Protein AF-A0ABD2B936-F1 (afdb_monomer_lite)

pLDDT: mean 92.23, std 8.76, range [55.72, 98.31]

Structure (mmCIF, N/CA/C/O backbone):
data_AF-A0ABD2B936-F1
#
_entry.id   AF-A0ABD2B936-F1
#
loop_
_atom_site.group_PDB
_atom_site.id
_atom_site.type_symbol
_atom_site.label_atom_id
_atom_site.label_alt_id
_atom_site.label_comp_id
_atom_site.label_asym_id
_atom_site.label_entity_id
_atom_site.label_seq_id
_atom_site.pdbx_PDB_ins_code
_atom_site.Cartn_x
_atom_site.Cartn_y
_atom_site.Cartn_z
_atom_site.occupancy
_atom_site.B_iso_or_equiv
_atom_site.auth_seq_id
_atom_site.auth_comp_id
_atom_site.auth_asym_id
_atom_site.auth_atom_id
_atom_site.pdbx_PDB_model_num
ATOM 1 N N . MET A 1 1 ? 7.024 -5.440 16.499 1.00 62.81 1 MET A N 1
ATOM 2 C CA . MET A 1 1 ? 6.257 -4.195 16.262 1.00 62.81 1 MET A CA 1
ATOM 3 C C . MET A 1 1 ? 5.112 -4.120 17.272 1.00 62.81 1 MET A C 1
ATOM 5 O O . MET A 1 1 ? 4.699 -5.176 17.740 1.00 62.81 1 MET A O 1
ATOM 9 N N . SER A 1 2 ? 4.595 -2.941 17.637 1.00 79.88 2 SER A N 1
ATOM 10 C CA . SER A 1 2 ? 3.359 -2.889 18.438 1.00 79.88 2 SER A CA 1
ATOM 11 C C . SER A 1 2 ? 2.179 -3.418 17.610 1.00 79.88 2 SER A C 1
ATOM 13 O O . SER A 1 2 ? 2.121 -3.187 16.403 1.00 79.88 2 SER A O 1
ATOM 15 N N . ASN A 1 3 ? 1.239 -4.125 18.247 1.00 83.62 3 ASN A N 1
ATOM 16 C CA . ASN A 1 3 ? 0.087 -4.718 17.550 1.00 83.62 3 ASN A CA 1
ATOM 17 C C . ASN A 1 3 ? -0.750 -3.646 16.823 1.00 83.62 3 ASN A C 1
ATOM 19 O O . ASN A 1 3 ? -1.200 -3.847 15.704 1.00 83.62 3 ASN A O 1
ATOM 23 N N . VAL A 1 4 ? -0.849 -2.452 17.416 1.00 88.62 4 VAL A N 1
ATOM 24 C CA . VAL A 1 4 ? -1.518 -1.296 16.805 1.00 88.62 4 VAL A CA 1
ATOM 25 C C . VAL A 1 4 ? -0.880 -0.902 15.471 1.00 88.62 4 VAL A C 1
ATOM 27 O O . VAL A 1 4 ? -1.599 -0.692 14.505 1.00 88.62 4 VAL A O 1
ATOM 30 N N . LEU A 1 5 ? 0.454 -0.836 15.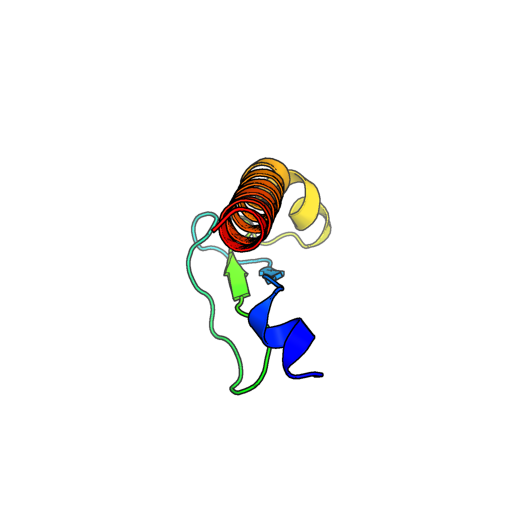376 1.00 88.12 5 LEU A N 1
ATOM 31 C CA . LEU A 1 5 ? 1.120 -0.459 14.122 1.00 88.12 5 LEU A CA 1
ATOM 32 C C . LEU A 1 5 ? 0.903 -1.504 13.022 1.00 88.12 5 LEU A C 1
ATOM 34 O O . LEU A 1 5 ? 0.706 -1.144 11.868 1.00 88.12 5 LEU A O 1
ATOM 38 N N . ILE A 1 6 ? 0.875 -2.791 13.377 1.00 90.94 6 ILE A N 1
ATOM 39 C CA . ILE A 1 6 ? 0.617 -3.873 12.415 1.00 90.94 6 ILE A CA 1
ATOM 40 C C . ILE A 1 6 ? -0.788 -3.743 11.812 1.00 90.94 6 ILE A C 1
ATOM 42 O O . ILE A 1 6 ? -0.963 -3.971 10.619 1.00 90.94 6 ILE A O 1
ATOM 46 N N . THR A 1 7 ? -1.788 -3.357 12.609 1.00 87.81 7 THR A N 1
ATOM 47 C CA . THR A 1 7 ? -3.187 -3.320 12.157 1.00 87.81 7 THR A CA 1
ATOM 48 C C . THR A 1 7 ? -3.571 -2.048 11.409 1.00 87.81 7 THR A C 1
ATOM 50 O O . THR A 1 7 ? -4.529 -2.085 10.632 1.00 87.81 7 THR A O 1
ATOM 53 N N . ILE A 1 8 ? -2.860 -0.933 11.613 1.00 91.50 8 ILE A N 1
ATOM 54 C CA . ILE A 1 8 ? -3.205 0.368 11.009 1.00 91.50 8 ILE A CA 1
ATOM 55 C C . ILE A 1 8 ? -2.292 0.786 9.855 1.00 91.50 8 ILE A C 1
ATOM 57 O O . ILE A 1 8 ? -2.634 1.720 9.133 1.00 91.50 8 ILE A O 1
ATOM 61 N N . SER A 1 9 ? -1.144 0.135 9.669 1.00 94.69 9 SER A N 1
ATOM 62 C CA . SER A 1 9 ? -0.150 0.528 8.667 1.00 94.69 9 SER A CA 1
ATOM 63 C C . SER A 1 9 ? -0.153 -0.383 7.439 1.00 94.69 9 SER A C 1
ATOM 65 O O . SER A 1 9 ? -0.665 -1.498 7.463 1.00 94.69 9 SER A O 1
ATOM 67 N N . LYS A 1 10 ? 0.442 0.116 6.356 1.00 96.50 10 LYS A N 1
ATOM 68 C CA . LYS A 1 10 ? 0.743 -0.617 5.125 1.00 96.50 10 LYS A CA 1
ATOM 69 C C . LYS A 1 10 ? 2.108 -0.158 4.622 1.00 96.50 10 LYS A C 1
ATOM 71 O O . LYS A 1 10 ? 2.444 1.017 4.762 1.00 96.50 10 LYS A O 1
ATOM 76 N N . ASN A 1 11 ? 2.901 -1.082 4.095 1.00 96.75 11 ASN A N 1
ATOM 77 C CA . ASN A 1 11 ? 4.261 -0.822 3.638 1.00 96.75 11 ASN A CA 1
ATOM 78 C C . ASN A 1 11 ? 4.371 -1.049 2.125 1.00 96.75 11 ASN A C 1
ATOM 80 O O . ASN A 1 11 ? 4.211 -2.175 1.658 1.00 96.75 11 ASN A O 1
ATOM 84 N N . TRP A 1 12 ? 4.667 0.008 1.369 1.00 98.06 12 TRP A N 1
ATOM 85 C CA . TRP A 1 12 ? 4.951 -0.080 -0.063 1.00 98.06 12 TRP A CA 1
ATOM 86 C C . TRP A 1 12 ? 6.452 -0.270 -0.267 1.00 98.06 12 TRP A C 1
ATOM 88 O O . TRP A 1 12 ? 7.246 0.587 0.114 1.00 98.06 12 TRP A O 1
ATOM 98 N N . VAL A 1 13 ? 6.837 -1.399 -0.858 1.00 97.06 13 VAL A N 1
ATOM 99 C CA . VAL A 1 13 ? 8.238 -1.807 -1.028 1.00 97.06 13 VAL A CA 1
ATOM 100 C C . VAL A 1 13 ? 8.608 -1.945 -2.500 1.00 97.06 13 VAL A C 1
ATOM 102 O O . VAL A 1 13 ? 7.754 -2.226 -3.342 1.00 97.06 13 VAL A O 1
ATOM 105 N N . CYS A 1 14 ? 9.899 -1.818 -2.809 1.00 96.62 14 CYS A N 1
ATOM 106 C CA . CYS A 1 14 ? 10.410 -2.105 -4.145 1.00 96.62 14 CYS A CA 1
ATOM 107 C C . CYS A 1 14 ? 10.102 -3.549 -4.531 1.00 96.62 14 CYS A C 1
ATOM 109 O O . CYS A 1 14 ? 10.468 -4.489 -3.821 1.00 96.62 14 CYS A O 1
ATOM 111 N N . SER A 1 15 ? 9.467 -3.730 -5.677 1.00 97.00 15 SER A N 1
ATOM 112 C CA . SER A 1 15 ? 9.210 -5.030 -6.270 1.00 97.00 15 SER A CA 1
ATOM 113 C C . SER A 1 15 ? 8.984 -4.857 -7.768 1.00 97.00 15 SER A C 1
ATOM 115 O O . SER A 1 15 ? 8.510 -3.832 -8.246 1.00 97.00 15 SER A O 1
ATOM 117 N N . ASP A 1 16 ? 9.337 -5.893 -8.510 1.00 96.56 16 ASP A N 1
ATOM 118 C CA . ASP A 1 16 ? 9.045 -6.078 -9.930 1.00 96.56 16 ASP A CA 1
ATOM 119 C C . ASP A 1 16 ? 7.559 -6.357 -10.231 1.00 96.56 16 ASP A C 1
ATOM 121 O O . ASP A 1 16 ? 7.163 -6.440 -11.393 1.00 96.56 16 ASP A O 1
ATOM 125 N N . LYS A 1 17 ? 6.721 -6.502 -9.200 1.00 97.94 17 LYS A N 1
ATOM 126 C CA . LYS A 1 17 ? 5.279 -6.722 -9.336 1.00 97.94 17 LYS A CA 1
ATOM 127 C C . LYS A 1 17 ? 4.523 -5.403 -9.529 1.00 97.94 17 LYS A C 1
ATOM 129 O O . LYS A 1 17 ? 4.990 -4.370 -9.051 1.00 97.94 17 LYS A O 1
ATOM 134 N N . PRO A 1 18 ? 3.312 -5.421 -10.113 1.00 98.00 18 PRO A N 1
ATOM 135 C CA . PRO A 1 18 ? 2.453 -4.238 -10.194 1.00 98.00 18 PRO A CA 1
ATOM 136 C C . PRO A 1 18 ? 2.164 -3.607 -8.825 1.00 98.00 18 PRO A C 1
ATOM 138 O O . PRO A 1 18 ? 2.126 -4.321 -7.819 1.00 98.00 18 PRO A O 1
ATOM 141 N N . LEU A 1 19 ? 1.911 -2.292 -8.806 1.00 98.12 19 LEU A N 1
ATOM 142 C CA . LEU A 1 19 ? 1.509 -1.533 -7.614 1.00 98.12 19 LEU A CA 1
ATOM 143 C C . LEU A 1 19 ? 0.396 -2.259 -6.837 1.00 98.12 19 LEU A C 1
ATOM 145 O O . LEU A 1 19 ? -0.501 -2.855 -7.431 1.00 98.12 19 LEU A O 1
ATOM 149 N N . ASP A 1 20 ? 0.478 -2.216 -5.510 1.00 98.06 20 ASP A N 1
ATOM 150 C CA . ASP A 1 20 ? -0.457 -2.827 -4.554 1.00 98.06 20 ASP A CA 1
ATOM 151 C C . ASP A 1 20 ? -0.479 -4.364 -4.518 1.00 98.06 20 ASP A C 1
ATOM 153 O O . ASP A 1 20 ? -1.185 -4.950 -3.696 1.00 98.06 20 ASP A O 1
ATOM 157 N N . THR A 1 21 ? 0.325 -5.048 -5.337 1.00 98.31 21 THR A N 1
ATOM 158 C CA . THR A 1 21 ? 0.409 -6.515 -5.278 1.00 98.31 21 THR A CA 1
ATOM 159 C C . THR A 1 21 ? 1.024 -6.961 -3.947 1.00 98.31 21 THR A C 1
ATOM 161 O O . THR A 1 21 ? 2.115 -6.485 -3.620 1.00 98.31 21 THR A O 1
ATOM 164 N N . PRO A 1 22 ? 0.420 -7.910 -3.206 1.00 97.56 22 PRO A N 1
ATOM 165 C CA . PRO A 1 22 ? 1.014 -8.441 -1.985 1.00 97.56 22 PRO A CA 1
ATOM 166 C C . PRO A 1 22 ? 2.419 -9.019 -2.201 1.00 97.56 22 PRO A C 1
ATOM 168 O O . PRO A 1 22 ? 2.699 -9.769 -3.152 1.00 97.56 22 PRO A O 1
ATOM 171 N N . VAL A 1 23 ? 3.316 -8.681 -1.281 1.00 96.38 23 VAL A N 1
ATOM 172 C CA . VAL A 1 23 ? 4.699 -9.164 -1.230 1.00 96.38 23 VAL A CA 1
ATOM 173 C C . VAL A 1 23 ? 4.876 -10.001 0.035 1.00 96.38 23 VAL A C 1
ATOM 175 O O . VAL A 1 23 ? 4.140 -9.840 1.007 1.00 96.38 23 VAL A O 1
ATOM 178 N N . LEU A 1 24 ? 5.837 -10.930 0.018 1.00 92.94 24 LEU A N 1
ATOM 179 C CA . LEU A 1 24 ? 6.145 -11.773 1.171 1.00 92.94 24 LEU A CA 1
ATOM 180 C C . LEU A 1 24 ? 6.348 -10.904 2.424 1.00 92.94 24 LEU A C 1
ATOM 182 O O . LEU A 1 24 ? 7.256 -10.070 2.479 1.00 92.94 24 LEU A O 1
ATOM 186 N N . CYS A 1 25 ? 5.497 -11.121 3.423 1.00 88.69 25 CYS A N 1
ATOM 187 C CA . CYS A 1 25 ? 5.531 -10.425 4.699 1.00 88.69 25 CYS A CA 1
ATOM 188 C C . CYS A 1 25 ? 5.877 -11.428 5.812 1.00 88.69 25 CYS A C 1
ATOM 190 O O . CYS A 1 25 ? 5.208 -12.461 5.916 1.00 88.69 25 CYS A O 1
ATOM 192 N N . PRO A 1 26 ? 6.913 -11.174 6.632 1.00 86.81 26 PRO A N 1
ATOM 193 C CA . PRO A 1 26 ? 7.170 -11.967 7.829 1.00 86.81 26 PRO A CA 1
ATOM 194 C C . PRO A 1 26 ? 5.962 -11.969 8.777 1.00 86.81 26 PRO A C 1
ATOM 196 O O . PRO A 1 26 ? 5.259 -10.969 8.912 1.00 86.81 26 PRO A O 1
ATOM 199 N N . SER A 1 27 ? 5.733 -13.085 9.471 1.00 87.38 27 SER A N 1
ATOM 200 C CA . SER A 1 27 ? 4.664 -13.167 10.472 1.00 87.38 27 SER A CA 1
ATOM 201 C C . SER A 1 27 ? 4.876 -12.131 11.582 1.00 87.38 27 SER A C 1
ATOM 203 O O . SER A 1 27 ? 5.949 -12.077 12.180 1.00 87.38 27 SER A O 1
ATOM 205 N N . GLY A 1 28 ? 3.838 -11.349 11.892 1.00 87.50 28 GLY A N 1
ATOM 206 C CA . GLY A 1 28 ? 3.889 -10.314 12.931 1.00 87.50 28 GLY A CA 1
ATOM 207 C C . GLY A 1 28 ? 4.526 -8.991 12.489 1.00 87.50 28 GLY A C 1
ATOM 208 O O . GLY A 1 28 ? 4.979 -8.224 13.342 1.00 87.50 28 GLY A O 1
ATOM 209 N N . ASP A 1 29 ? 4.567 -8.725 11.183 1.00 92.44 29 ASP A N 1
ATOM 210 C CA . ASP A 1 29 ? 5.046 -7.470 10.602 1.00 92.44 29 ASP A CA 1
ATOM 211 C C . ASP A 1 29 ? 3.937 -6.747 9.812 1.00 92.44 29 ASP A C 1
ATOM 213 O O . ASP A 1 29 ? 2.866 -7.302 9.559 1.00 92.44 29 ASP A O 1
ATOM 217 N N . ILE A 1 30 ? 4.179 -5.487 9.452 1.00 95.19 30 ILE A N 1
ATOM 218 C CA . ILE A 1 30 ? 3.258 -4.656 8.665 1.00 95.19 30 ILE A CA 1
ATOM 219 C C . ILE A 1 30 ? 3.080 -5.265 7.271 1.00 95.19 30 ILE A C 1
ATOM 221 O O . ILE A 1 30 ? 4.067 -5.580 6.607 1.00 95.19 30 ILE A O 1
ATOM 225 N N . GLU A 1 31 ? 1.829 -5.373 6.807 1.00 95.06 31 GLU A N 1
ATOM 226 C CA . GLU A 1 31 ? 1.495 -5.850 5.460 1.00 95.06 31 GLU A CA 1
ATOM 227 C C . GLU A 1 31 ? 2.313 -5.114 4.389 1.00 95.06 31 GLU A C 1
ATOM 229 O O . GLU A 1 31 ? 2.371 -3.880 4.365 1.00 95.06 31 GLU A O 1
ATOM 234 N N . ARG A 1 32 ? 2.940 -5.885 3.493 1.00 96.69 32 ARG A N 1
ATOM 235 C CA . ARG A 1 32 ? 3.802 -5.366 2.430 1.00 96.69 32 ARG A CA 1
ATOM 236 C C . ARG A 1 32 ? 3.140 -5.523 1.073 1.00 96.69 32 ARG A C 1
ATOM 238 O O . ARG A 1 32 ? 2.712 -6.618 0.707 1.00 96.69 32 ARG A O 1
ATOM 245 N N . VAL A 1 33 ? 3.142 -4.446 0.304 1.00 98.06 33 VAL A N 1
ATOM 246 C CA . VAL A 1 33 ? 2.665 -4.413 -1.077 1.00 98.06 33 VAL A CA 1
ATOM 247 C C . VAL A 1 33 ? 3.725 -3.805 -1.989 1.00 98.06 33 VAL A C 1
ATOM 249 O O . VAL A 1 33 ? 4.590 -3.055 -1.541 1.00 98.06 33 VAL A O 1
ATOM 252 N N . SER A 1 34 ? 3.691 -4.143 -3.273 1.00 98.12 34 SER A N 1
ATOM 253 C CA . SER A 1 34 ? 4.615 -3.579 -4.255 1.00 98.12 34 SER A CA 1
ATOM 254 C C . SER A 1 34 ? 4.340 -2.091 -4.486 1.00 98.12 34 SER A C 1
ATOM 256 O O . SER A 1 34 ? 3.184 -1.685 -4.592 1.00 98.12 34 SER A O 1
ATOM 258 N N . ALA A 1 35 ? 5.402 -1.296 -4.625 1.00 98.19 35 ALA A N 1
ATOM 259 C CA . ALA A 1 35 ? 5.359 0.083 -5.113 1.00 98.19 35 ALA A CA 1
ATOM 260 C C . ALA A 1 35 ? 5.348 0.183 -6.655 1.00 98.19 35 ALA A C 1
ATOM 262 O O . ALA A 1 35 ? 5.209 1.275 -7.196 1.00 98.19 35 ALA A O 1
ATOM 263 N N . GLY A 1 36 ? 5.480 -0.938 -7.377 1.00 97.56 36 GLY A N 1
ATOM 264 C CA . GLY A 1 36 ? 5.423 -0.981 -8.844 1.00 97.56 36 GLY A CA 1
ATOM 265 C C . GLY A 1 36 ? 6.758 -0.755 -9.564 1.00 97.56 36 GLY A C 1
ATOM 266 O O . GLY A 1 36 ? 6.763 -0.558 -10.776 1.00 97.56 36 GLY A O 1
ATOM 267 N N . HIS A 1 37 ? 7.883 -0.760 -8.845 1.00 96.38 37 HIS A N 1
ATOM 268 C CA . HIS A 1 37 ? 9.229 -0.607 -9.407 1.00 96.38 37 HIS A CA 1
ATOM 269 C C . HIS A 1 37 ? 10.300 -1.189 -8.474 1.00 96.38 37 HIS A C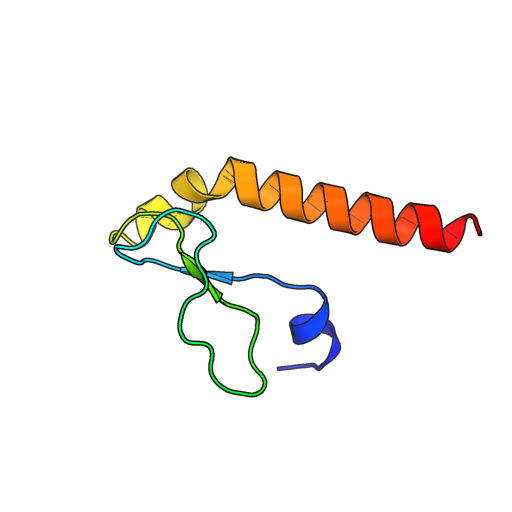 1
ATOM 271 O O . HIS A 1 37 ? 10.063 -1.481 -7.302 1.00 96.38 37 HIS A O 1
ATOM 277 N N . THR A 1 38 ? 11.533 -1.278 -8.971 1.00 97.31 38 THR A N 1
ATOM 278 C CA . THR A 1 38 ? 12.673 -1.875 -8.257 1.00 97.31 38 THR A CA 1
ATOM 279 C C . THR A 1 38 ? 13.638 -0.866 -7.615 1.00 97.31 38 THR A C 1
ATOM 281 O O . THR A 1 38 ? 14.512 -1.271 -6.856 1.00 97.31 38 THR A O 1
ATOM 284 N N . VAL A 1 39 ? 13.488 0.441 -7.870 1.00 96.88 39 VAL A N 1
ATOM 285 C CA . VAL A 1 39 ? 14.385 1.508 -7.361 1.00 96.88 39 VAL A CA 1
ATOM 286 C C . VAL A 1 39 ? 13.853 2.155 -6.074 1.00 96.88 39 VAL A C 1
ATOM 288 O O . VAL A 1 39 ? 12.828 2.821 -6.124 1.00 96.88 39 VAL A O 1
ATOM 291 N N . HIS A 1 40 ? 14.544 2.022 -4.938 1.00 94.44 40 HIS A N 1
ATOM 292 C CA . HIS A 1 40 ? 14.063 2.485 -3.621 1.00 94.44 40 HIS A CA 1
ATOM 293 C C . HIS A 1 40 ? 13.608 3.941 -3.588 1.00 94.44 40 HIS A C 1
ATOM 295 O O . HIS A 1 40 ? 12.534 4.248 -3.069 1.00 94.44 40 HIS A O 1
ATOM 301 N N . GLU A 1 41 ? 14.394 4.831 -4.168 1.00 96.62 41 GLU A N 1
ATOM 302 C CA . GLU A 1 41 ? 14.176 6.273 -4.178 1.00 96.62 41 GLU A CA 1
ATOM 303 C C . GLU A 1 41 ? 12.883 6.670 -4.906 1.00 96.62 41 GLU A C 1
ATOM 305 O O . GLU A 1 41 ? 12.340 7.738 -4.634 1.00 96.62 41 GLU A O 1
ATOM 310 N N . MET A 1 42 ? 12.353 5.804 -5.781 1.00 96.38 42 MET A N 1
ATOM 311 C CA . MET A 1 42 ? 11.086 6.029 -6.486 1.00 96.38 42 MET A CA 1
ATOM 312 C C . MET A 1 42 ? 9.852 5.532 -5.714 1.00 96.38 42 MET A C 1
ATOM 314 O O . MET A 1 42 ? 8.736 5.774 -6.166 1.00 96.38 42 MET A O 1
ATOM 318 N N . SER A 1 43 ? 10.013 4.877 -4.555 1.00 96.88 43 SER A N 1
ATOM 319 C CA . SER A 1 43 ? 8.896 4.252 -3.813 1.00 96.88 43 SER A CA 1
ATOM 320 C C . SER A 1 43 ? 7.809 5.252 -3.462 1.00 96.88 43 SER A C 1
ATOM 322 O O . SER A 1 43 ? 6.643 5.029 -3.778 1.00 96.88 43 SER A O 1
ATOM 324 N N . SER A 1 44 ? 8.199 6.387 -2.880 1.00 94.94 44 SER A N 1
ATOM 325 C CA . SER A 1 44 ? 7.257 7.410 -2.422 1.00 94.94 44 SER A CA 1
ATOM 326 C C . SER A 1 44 ? 6.458 8.027 -3.564 1.00 94.94 44 SER A C 1
ATOM 328 O O . SER A 1 44 ? 5.259 8.237 -3.419 1.00 94.94 44 SER A O 1
ATOM 330 N N . SER A 1 45 ? 7.104 8.327 -4.695 1.00 96.69 45 SER A N 1
ATOM 331 C CA . SER A 1 45 ? 6.414 8.903 -5.851 1.00 96.69 45 SER A CA 1
ATOM 332 C C . SER A 1 45 ? 5.542 7.871 -6.560 1.00 96.69 45 SER A C 1
ATOM 334 O O . SER A 1 45 ? 4.445 8.203 -6.994 1.00 96.69 45 SER A O 1
ATOM 336 N N . SER A 1 46 ? 5.990 6.619 -6.640 1.00 97.50 46 SER A N 1
ATOM 337 C CA . SER A 1 46 ? 5.277 5.567 -7.372 1.00 97.50 46 SER A CA 1
ATOM 338 C C . SER A 1 46 ? 4.052 5.041 -6.630 1.00 97.50 46 SER A C 1
ATOM 340 O O . SER A 1 46 ? 3.093 4.615 -7.269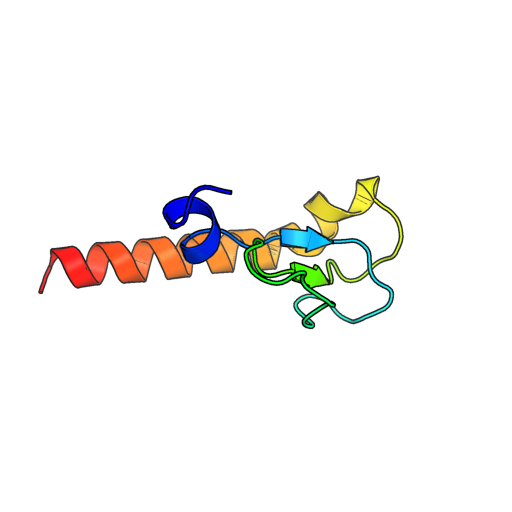 1.00 97.50 46 SER A O 1
ATOM 342 N N . CYS A 1 47 ? 4.047 5.083 -5.292 1.00 97.75 47 CYS A N 1
ATOM 343 C CA . CYS A 1 47 ? 2.902 4.644 -4.495 1.00 97.75 47 CYS A CA 1
ATOM 344 C C . CYS A 1 47 ? 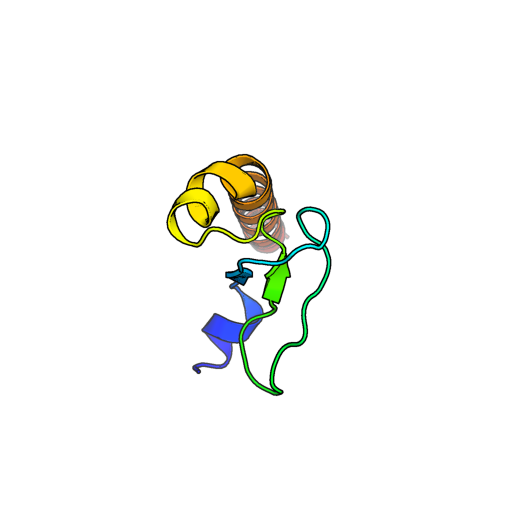1.968 5.774 -4.044 1.00 97.75 47 CYS A C 1
ATOM 346 O O . CYS A 1 47 ? 0.969 5.477 -3.389 1.00 97.75 47 CYS A O 1
ATOM 348 N N . ILE A 1 48 ? 2.266 7.039 -4.373 1.00 97.81 48 ILE A N 1
ATOM 349 C CA . ILE A 1 48 ? 1.624 8.223 -3.776 1.00 97.81 48 ILE A CA 1
ATOM 350 C C . ILE A 1 48 ? 0.088 8.167 -3.841 1.00 97.81 48 ILE A C 1
ATOM 352 O O . ILE A 1 48 ? -0.576 8.354 -2.823 1.00 97.81 48 ILE A O 1
ATOM 356 N N . ASP A 1 49 ? -0.478 7.805 -4.993 1.00 97.44 49 ASP A N 1
ATOM 357 C CA . ASP A 1 49 ? -1.930 7.722 -5.182 1.00 97.44 49 ASP A CA 1
ATOM 358 C C . ASP A 1 49 ? -2.554 6.610 -4.324 1.00 97.44 49 ASP A C 1
ATOM 360 O O . ASP A 1 49 ? -3.603 6.796 -3.702 1.00 97.44 49 ASP A O 1
ATOM 364 N N .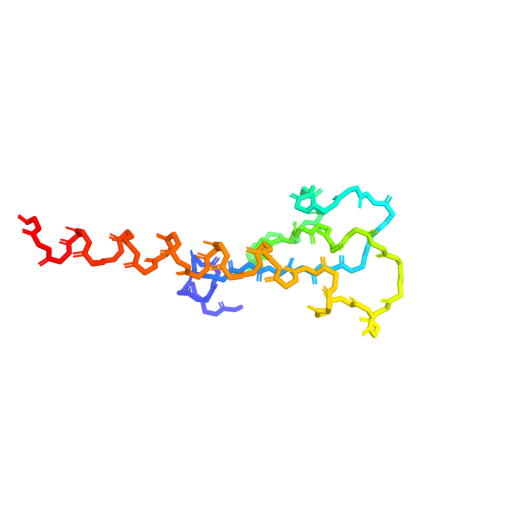 SER A 1 50 ? -1.889 5.453 -4.237 1.00 98.06 50 SER A N 1
ATOM 365 C CA . SER A 1 50 ? -2.352 4.340 -3.402 1.00 98.06 50 SER A CA 1
ATOM 366 C C . SER A 1 50 ? -2.234 4.657 -1.911 1.00 98.06 50 SER A C 1
ATOM 368 O O . SER A 1 50 ? -3.138 4.333 -1.136 1.00 98.06 50 SER A O 1
ATOM 370 N N . LEU A 1 51 ? -1.162 5.346 -1.508 1.00 97.75 51 LEU A N 1
ATOM 371 C CA . LEU A 1 51 ? -0.959 5.814 -0.141 1.00 97.75 51 LEU A CA 1
ATOM 372 C C . LEU A 1 51 ? -2.093 6.747 0.292 1.00 97.75 51 LEU A C 1
ATOM 374 O O . LEU A 1 51 ? -2.685 6.532 1.351 1.00 97.75 51 LEU A O 1
ATOM 378 N N . PHE A 1 52 ? -2.423 7.757 -0.516 1.00 97.94 52 PHE A N 1
ATOM 379 C CA . PHE A 1 52 ? -3.505 8.684 -0.180 1.00 97.94 52 PHE A CA 1
ATOM 380 C C . PHE A 1 52 ? -4.863 7.987 -0.137 1.00 97.94 52 PHE A C 1
ATOM 382 O O . PHE A 1 52 ? -5.596 8.179 0.833 1.00 97.94 52 PHE A O 1
ATOM 389 N N . ARG A 1 53 ? -5.161 7.095 -1.091 1.00 98.00 53 ARG A N 1
ATOM 390 C CA . ARG A 1 53 ? -6.379 6.269 -1.044 1.00 98.00 53 ARG A CA 1
ATOM 391 C C . ARG A 1 53 ? -6.458 5.447 0.244 1.00 98.00 53 ARG A C 1
ATOM 393 O O . ARG A 1 53 ? -7.491 5.437 0.903 1.00 98.00 53 ARG A O 1
ATOM 400 N N . PHE A 1 54 ? -5.359 4.808 0.648 1.00 97.06 54 PHE A N 1
ATOM 401 C CA . PHE A 1 54 ? -5.305 4.056 1.902 1.00 97.06 54 PHE A CA 1
ATOM 402 C C . PHE A 1 54 ? -5.591 4.943 3.121 1.00 97.06 54 PHE A C 1
ATOM 404 O O . PHE A 1 54 ? -6.376 4.554 3.985 1.00 97.06 54 PHE A O 1
ATOM 411 N N . ILE A 1 55 ? -4.985 6.130 3.200 1.00 96.31 55 ILE A N 1
ATOM 412 C CA . ILE A 1 55 ? -5.219 7.071 4.306 1.00 96.31 55 ILE A CA 1
ATOM 413 C C . ILE A 1 55 ? -6.686 7.516 4.335 1.00 96.31 55 ILE A C 1
ATOM 415 O O . ILE A 1 55 ? -7.297 7.525 5.405 1.00 96.31 55 ILE A O 1
ATOM 419 N N . GLU A 1 56 ? -7.268 7.844 3.181 1.00 96.75 56 GLU A N 1
ATOM 420 C CA . GLU A 1 56 ? -8.676 8.233 3.077 1.00 96.75 56 GLU A CA 1
ATOM 421 C C . GLU A 1 56 ? -9.626 7.128 3.534 1.00 96.75 56 GLU A C 1
ATOM 423 O O . GLU A 1 56 ? -10.548 7.396 4.305 1.00 96.75 56 GLU A O 1
ATOM 428 N N . ASP A 1 57 ? -9.407 5.891 3.089 1.00 95.12 57 ASP A N 1
ATOM 429 C CA . ASP A 1 57 ? -10.247 4.749 3.455 1.00 95.12 57 ASP A CA 1
ATOM 430 C C . ASP A 1 57 ? -10.194 4.489 4.965 1.00 95.12 57 ASP A C 1
ATOM 432 O O . ASP A 1 57 ? -11.220 4.240 5.605 1.00 95.12 57 ASP A O 1
ATOM 436 N N . ARG A 1 58 ? -9.006 4.619 5.570 1.00 92.88 58 ARG A N 1
ATOM 437 C CA . ARG A 1 58 ? -8.834 4.519 7.026 1.00 92.88 58 ARG A CA 1
ATOM 438 C C . ARG A 1 58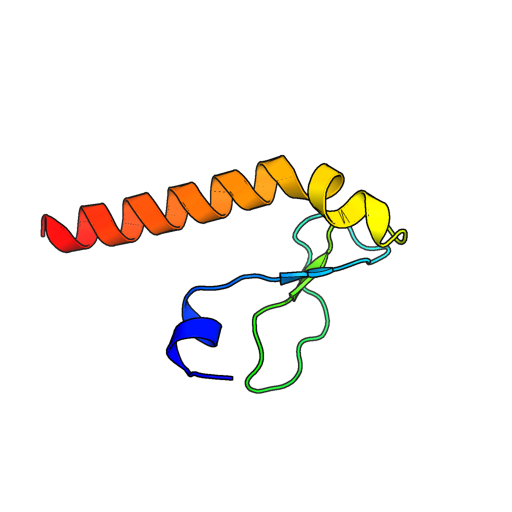 ? -9.537 5.648 7.765 1.00 92.88 58 ARG A C 1
ATOM 440 O O . ARG A 1 58 ? -10.207 5.386 8.762 1.00 92.88 58 ARG A O 1
ATOM 447 N N . TYR A 1 59 ? -9.408 6.880 7.280 1.00 92.56 59 TYR A N 1
ATOM 448 C CA . TYR A 1 59 ? -10.077 8.034 7.874 1.00 92.56 59 TYR A CA 1
ATOM 449 C C . TYR A 1 59 ? -11.600 7.872 7.844 1.00 92.56 59 TYR A C 1
ATOM 451 O O . TYR A 1 59 ? -12.241 8.016 8.884 1.00 92.56 59 TYR A O 1
ATOM 459 N N . LYS A 1 60 ? -12.169 7.499 6.689 1.00 93.88 60 LYS A N 1
ATOM 460 C CA . LYS A 1 60 ? -13.610 7.236 6.527 1.00 93.88 60 LYS A CA 1
ATOM 461 C C . LYS A 1 60 ? -14.077 6.130 7.471 1.00 93.88 60 LYS A C 1
ATOM 463 O O . LYS A 1 60 ? -15.005 6.346 8.235 1.00 93.88 60 LYS A O 1
ATOM 468 N N . SER A 1 61 ? -13.374 4.998 7.513 1.00 89.88 61 SER A N 1
ATOM 469 C CA . SER A 1 61 ? -13.722 3.873 8.393 1.00 89.88 61 SER A CA 1
ATOM 470 C C . SER A 1 61 ? -13.771 4.260 9.878 1.00 89.88 61 SER A C 1
ATOM 472 O O . SER A 1 61 ? -14.707 3.877 10.582 1.00 89.88 61 SER A O 1
ATOM 474 N N . ILE A 1 62 ? -12.797 5.037 10.362 1.00 86.94 62 ILE A N 1
ATOM 475 C CA . ILE A 1 62 ? -12.769 5.503 11.758 1.00 86.94 62 ILE A CA 1
ATOM 476 C C . ILE A 1 62 ? -13.881 6.525 12.010 1.00 86.94 62 ILE A C 1
ATOM 478 O O . ILE A 1 62 ? -14.578 6.440 13.020 1.00 86.94 62 ILE A O 1
ATOM 482 N N . HIS A 1 63 ? -14.054 7.480 11.096 1.00 84.75 63 HIS A N 1
ATOM 483 C CA . HIS A 1 63 ? -15.071 8.526 11.202 1.00 84.75 63 HIS A CA 1
ATOM 484 C C . HIS A 1 63 ? -16.494 7.964 11.193 1.00 84.75 63 HIS A C 1
ATOM 486 O O . HIS A 1 63 ? -17.328 8.408 11.978 1.00 84.75 63 HIS A O 1
ATOM 492 N N . ASP A 1 64 ? -16.760 6.963 10.358 1.00 83.62 64 ASP A N 1
ATOM 493 C CA . ASP A 1 64 ? -18.060 6.296 10.280 1.00 83.62 64 ASP A CA 1
ATOM 494 C C . ASP A 1 64 ? -18.329 5.458 11.535 1.00 83.62 64 ASP A C 1
ATOM 496 O O . ASP A 1 64 ? -19.431 5.496 12.076 1.00 83.62 64 ASP A O 1
ATOM 500 N N . THR A 1 65 ? -17.305 4.780 12.067 1.00 75.88 65 THR A N 1
ATOM 501 C CA . THR A 1 65 ? -17.409 4.043 13.340 1.00 75.88 65 THR A CA 1
ATOM 502 C C . THR A 1 65 ? -17.702 4.978 14.517 1.00 75.88 65 THR A C 1
ATOM 504 O O . THR A 1 65 ? -18.440 4.608 15.420 1.00 75.88 65 THR A O 1
ATOM 507 N N . ALA A 1 66 ? -17.159 6.198 14.516 1.00 71.62 66 ALA A N 1
ATOM 508 C CA . ALA A 1 66 ? -17.392 7.183 15.576 1.00 71.62 66 ALA A CA 1
ATOM 509 C C . ALA A 1 66 ? -18.789 7.836 15.531 1.00 71.62 66 ALA A C 1
ATOM 511 O O . ALA A 1 66 ? -19.166 8.532 16.474 1.00 71.62 66 ALA A O 1
ATOM 512 N N . LYS A 1 67 ? -19.534 7.657 14.433 1.00 64.44 67 LYS A N 1
ATOM 513 C CA . LYS A 1 67 ? -20.896 8.183 14.251 1.00 64.44 67 LYS A CA 1
ATOM 514 C C . LYS A 1 67 ? -22.004 7.148 14.474 1.00 64.44 67 LYS A C 1
ATOM 516 O O . LYS A 1 67 ? -23.164 7.557 14.532 1.00 64.44 67 LYS A O 1
ATOM 521 N N . ALA A 1 68 ? -21.663 5.862 14.530 1.00 55.72 68 ALA A N 1
ATOM 522 C CA . ALA A 1 68 ? -22.581 4.752 14.786 1.00 55.72 68 ALA A CA 1
ATOM 523 C C . ALA A 1 68 ? -22.751 4.506 16.292 1.00 55.72 68 ALA A C 1
ATOM 525 O O . ALA A 1 68 ? -23.877 4.132 16.687 1.00 55.72 68 ALA A O 1
#

Secondary structure (DSSP, 8-state):
--HHHHHH--EEE--SSPTT-B----TTS--EEE-SSS-GGGHHHHSHHHHHHHHHHHHHHHHHHTT-

Sequence (68 aa):
MSNVLITISKNWVCSDKPLDTPVLCPSGDIERVSAGHTVHEMSSSSCIDSLFRFIEDRYKSIHDTAKA

InterPro domains:
  IPR048263 Arb2 [PTHR21357] (4-63)

Organism: Vespula squamosa (NCBI:txid30214)

Radius of gyration: 13.38 Å; chains: 1; bounding box: 37×22×29 Å

Foldseek 3Di:
DPPVCQVLDEAADADCDAFQCWDDDPPPHHTYTHLNHRDGVCSCVSCVVVVVVSVVVSVCVVVVVVVD